Protein AF-A0AAW9E8E6-F1 (afdb_monomer_lite)

pLDDT: mean 83.87, std 21.39, range [33.47, 98.81]

Structure (mmCIF, N/CA/C/O backbone):
data_AF-A0AAW9E8E6-F1
#
_entry.id   AF-A0AAW9E8E6-F1
#
loop_
_atom_site.group_PDB
_atom_site.id
_atom_site.type_symbol
_atom_site.label_atom_id
_atom_site.label_alt_id
_atom_site.label_comp_id
_atom_site.label_asym_id
_atom_site.label_entity_id
_atom_site.label_seq_id
_atom_site.pdbx_PDB_ins_code
_atom_site.Cartn_x
_atom_site.Cartn_y
_atom_site.Cartn_z
_atom_site.occupancy
_atom_site.B_iso_or_equiv
_atom_site.auth_seq_id
_atom_site.auth_comp_id
_atom_site.auth_asym_id
_atom_site.auth_atom_id
_atom_site.pdbx_PDB_model_num
ATOM 1 N N . MET A 1 1 ? 44.674 -27.711 56.137 1.00 41.84 1 MET A N 1
ATOM 2 C CA . MET A 1 1 ? 44.128 -28.002 54.799 1.00 41.84 1 MET A CA 1
ATOM 3 C C . MET A 1 1 ? 43.607 -26.672 54.275 1.00 41.84 1 MET A C 1
ATOM 5 O O . MET A 1 1 ? 42.486 -26.298 54.580 1.00 41.84 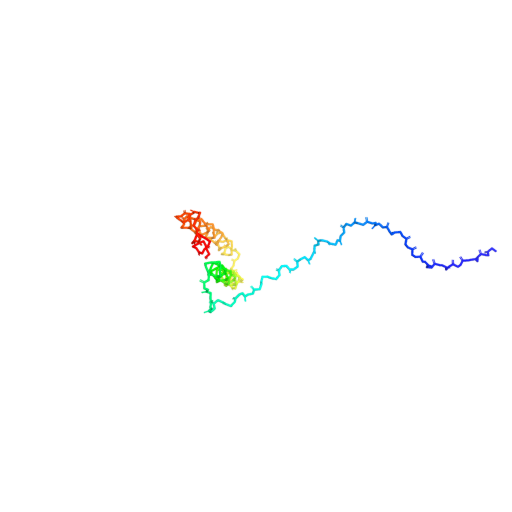1 MET A O 1
ATOM 9 N N . ASP A 1 2 ? 44.521 -25.773 53.901 1.00 38.00 2 ASP A N 1
ATOM 10 C CA . ASP A 1 2 ? 44.900 -25.542 52.490 1.00 38.00 2 ASP A CA 1
ATOM 11 C C . ASP A 1 2 ? 43.638 -25.296 51.646 1.00 38.00 2 ASP A C 1
ATOM 13 O O . ASP A 1 2 ? 42.858 -26.212 51.434 1.00 38.00 2 ASP A O 1
ATOM 17 N N . GLY A 1 3 ? 43.282 -24.084 51.219 1.00 33.47 3 GLY A N 1
ATOM 18 C CA . GLY A 1 3 ? 44.139 -23.043 50.664 1.00 33.47 3 GLY A CA 1
ATOM 19 C C . GLY A 1 3 ? 44.312 -23.290 49.166 1.00 33.47 3 GLY A C 1
ATOM 20 O O . GLY A 1 3 ? 45.154 -24.094 48.808 1.00 33.47 3 GLY A O 1
ATOM 21 N N . MET A 1 4 ? 43.523 -22.619 48.311 1.00 39.41 4 MET A N 1
ATOM 22 C CA . MET A 1 4 ? 43.893 -22.189 46.942 1.00 39.41 4 MET A CA 1
ATOM 23 C C . MET A 1 4 ? 42.683 -21.592 46.203 1.00 39.41 4 MET A C 1
ATOM 25 O O . MET A 1 4 ? 41.738 -22.289 45.867 1.00 39.41 4 MET A O 1
ATOM 29 N N . MET A 1 5 ? 42.615 -20.259 46.105 1.00 39.41 5 MET A N 1
ATOM 30 C CA . MET A 1 5 ? 42.936 -19.474 44.893 1.00 39.41 5 MET A CA 1
ATOM 31 C C . MET A 1 5 ? 41.901 -19.628 43.762 1.00 39.41 5 MET A C 1
ATOM 33 O O . MET A 1 5 ? 41.827 -20.652 43.099 1.00 39.41 5 MET A O 1
ATOM 37 N N . LYS A 1 6 ? 41.053 -18.614 43.526 1.00 50.44 6 LYS A N 1
ATOM 38 C CA . LYS A 1 6 ? 41.289 -17.566 42.503 1.00 50.44 6 LYS A CA 1
ATOM 39 C C . LYS A 1 6 ? 41.965 -18.120 41.244 1.00 50.44 6 LYS A C 1
ATOM 41 O O . LYS A 1 6 ? 43.171 -18.337 41.271 1.00 50.44 6 LYS A O 1
ATOM 46 N N . LYS A 1 7 ? 41.218 -18.199 40.137 1.00 43.47 7 LYS A N 1
ATOM 47 C CA . LYS A 1 7 ? 41.712 -17.957 38.771 1.00 43.47 7 LYS A CA 1
ATOM 48 C C . LYS A 1 7 ? 40.536 -17.781 37.806 1.00 43.47 7 LYS A C 1
ATOM 50 O O . LYS A 1 7 ? 39.852 -18.723 37.433 1.00 43.47 7 LYS A O 1
ATOM 55 N N . VAL A 1 8 ? 40.320 -16.524 37.433 1.00 51.59 8 VAL A N 1
ATOM 56 C CA . VAL A 1 8 ? 39.799 -16.131 36.120 1.00 51.59 8 VAL A CA 1
ATOM 57 C C . VAL A 1 8 ? 40.718 -16.750 35.053 1.00 51.59 8 VAL A C 1
ATOM 59 O O . VAL A 1 8 ? 41.926 -16.765 35.289 1.00 51.59 8 VAL A O 1
ATOM 62 N N . ILE A 1 9 ? 40.172 -17.240 33.927 1.00 46.50 9 ILE A N 1
ATOM 63 C CA . ILE A 1 9 ? 40.621 -16.992 32.531 1.00 46.50 9 ILE A CA 1
ATOM 64 C C . ILE A 1 9 ? 40.013 -18.017 31.537 1.00 46.50 9 ILE A C 1
ATOM 66 O O . ILE A 1 9 ? 40.286 -19.208 31.603 1.00 46.50 9 ILE A O 1
ATOM 70 N N . PHE A 1 10 ? 39.195 -17.463 30.631 1.00 39.72 10 PHE A N 1
ATOM 71 C CA . PHE A 1 10 ? 39.073 -17.644 29.170 1.00 39.72 10 PHE A CA 1
ATOM 72 C C . PHE A 1 10 ? 39.000 -19.028 28.473 1.00 39.72 10 PHE A C 1
ATOM 74 O O . PHE A 1 10 ? 39.915 -19.837 28.517 1.00 39.72 10 PHE A O 1
ATOM 81 N N . VAL A 1 11 ? 37.980 -19.087 27.596 1.00 47.81 11 VAL A N 1
ATOM 82 C CA . VAL A 1 11 ? 37.989 -19.561 26.190 1.00 47.81 11 VAL A CA 1
ATOM 83 C C . VAL A 1 11 ? 37.825 -21.057 25.921 1.00 47.81 11 VAL A C 1
ATOM 85 O O . VAL A 1 11 ? 38.761 -21.844 25.933 1.00 47.81 11 VAL A O 1
ATOM 88 N N . SER A 1 12 ? 36.617 -21.388 25.465 1.00 39.91 12 SER A N 1
ATOM 89 C CA . SER A 1 12 ? 36.402 -22.152 24.227 1.00 39.91 12 SER A CA 1
ATOM 90 C C . SER A 1 12 ? 35.195 -21.500 23.525 1.00 39.91 12 SER A C 1
ATOM 92 O O . SER A 1 12 ? 34.109 -21.428 24.082 1.00 39.91 12 SER A O 1
ATOM 94 N N . ALA A 1 13 ? 35.380 -20.678 22.490 1.00 49.22 13 ALA A N 1
ATOM 95 C CA . ALA A 1 13 ? 35.531 -21.096 21.096 1.00 49.22 13 ALA A CA 1
ATOM 96 C C . ALA A 1 13 ? 34.413 -22.054 20.633 1.00 49.22 13 ALA A C 1
ATOM 98 O O . ALA A 1 13 ? 34.687 -23.186 20.248 1.00 49.22 13 ALA A O 1
ATOM 99 N N . ILE A 1 14 ? 33.156 -21.592 20.642 1.00 52.97 14 ILE A N 1
ATOM 100 C CA . ILE A 1 14 ? 32.124 -22.157 19.761 1.00 52.97 14 ILE A CA 1
ATOM 101 C C . ILE A 1 14 ? 32.150 -21.326 18.481 1.00 52.97 14 ILE A C 1
ATOM 103 O O . ILE A 1 14 ? 31.665 -20.200 18.408 1.00 52.97 14 ILE A O 1
ATOM 107 N N . SER A 1 15 ? 32.861 -21.893 17.518 1.00 50.12 15 SER A N 1
ATOM 108 C CA . SER A 1 15 ? 33.043 -21.410 16.161 1.00 50.12 15 SER A CA 1
ATOM 109 C C . SER A 1 15 ? 31.702 -21.341 15.420 1.00 50.12 15 SER A C 1
ATOM 111 O O . SER A 1 15 ? 30.976 -22.330 15.392 1.00 50.12 15 SER A O 1
ATOM 113 N N . GLY A 1 16 ? 31.433 -20.198 14.782 1.00 45.59 16 GLY A N 1
ATOM 114 C CA . GLY A 1 16 ? 30.547 -20.070 13.620 1.00 45.59 16 GLY A CA 1
ATOM 115 C C . GLY A 1 16 ? 29.041 -20.029 13.896 1.00 45.59 16 GLY A C 1
ATOM 116 O O . GLY A 1 16 ? 28.432 -21.051 14.183 1.00 45.59 16 GLY A O 1
ATOM 117 N N . GLY A 1 17 ? 28.414 -18.865 13.674 1.00 47.19 17 GLY A N 1
ATOM 118 C CA . GLY A 1 17 ? 26.992 -18.859 13.307 1.00 47.19 17 GLY A CA 1
ATOM 119 C C . GLY A 1 17 ? 26.088 -17.729 13.794 1.00 47.19 17 GLY A C 1
ATOM 120 O O . GLY A 1 17 ? 24.890 -17.952 13.792 1.00 47.19 17 GLY A O 1
ATOM 121 N N . ILE A 1 18 ? 26.567 -16.543 14.196 1.00 56.12 18 ILE A N 1
ATOM 122 C CA . ILE A 1 18 ? 25.680 -15.367 14.372 1.00 56.12 18 ILE A CA 1
ATOM 123 C C . ILE A 1 18 ? 26.415 -14.074 13.974 1.00 56.12 18 ILE A C 1
ATOM 125 O O . ILE A 1 18 ? 26.721 -13.231 14.808 1.00 56.12 18 ILE A O 1
ATOM 129 N N . LEU A 1 19 ? 26.729 -13.915 12.686 1.00 50.19 19 LEU A N 1
ATOM 130 C CA . LEU A 1 19 ? 27.160 -12.629 12.107 1.00 50.19 19 LEU A CA 1
ATOM 131 C C . LEU A 1 19 ? 26.397 -12.331 10.805 1.00 50.19 19 LEU A C 1
ATOM 133 O O . LEU A 1 19 ? 26.998 -11.933 9.816 1.00 50.19 19 LEU A O 1
ATOM 137 N N . PHE A 1 20 ? 25.081 -12.575 10.769 1.00 59.41 20 PHE A N 1
ATOM 138 C CA . PHE A 1 20 ? 24.290 -12.360 9.546 1.00 59.41 20 PHE A CA 1
ATOM 139 C C . PHE A 1 20 ? 22.839 -11.910 9.779 1.00 59.41 20 PHE A C 1
ATOM 141 O O . PHE A 1 20 ? 21.947 -12.301 9.042 1.00 59.41 20 PHE A O 1
ATOM 148 N N . TRP A 1 21 ? 22.582 -11.062 10.778 1.00 51.38 21 TRP A N 1
ATOM 149 C CA . TRP A 1 21 ? 21.279 -10.388 10.906 1.00 51.38 21 TRP A CA 1
ATOM 150 C C . TRP A 1 21 ? 21.446 -8.958 11.407 1.00 51.38 21 TRP A C 1
ATOM 152 O O . TRP A 1 21 ? 21.038 -8.628 12.512 1.00 51.38 21 TRP A O 1
ATOM 162 N N . SER A 1 22 ? 22.100 -8.112 10.616 1.00 57.06 22 SER A N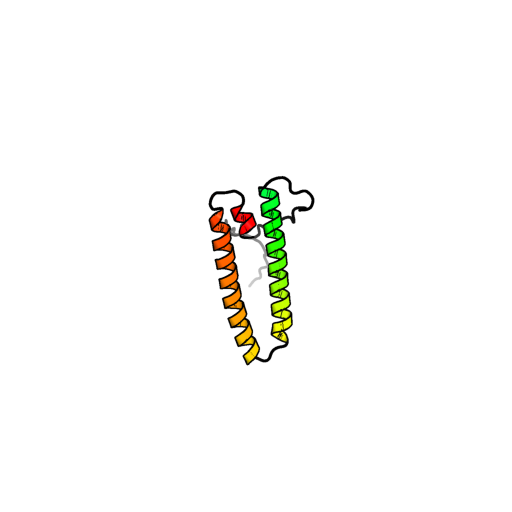 1
ATOM 163 C CA . SER A 1 22 ? 21.912 -6.653 10.648 1.00 57.06 22 SER A CA 1
ATOM 164 C C . SER A 1 22 ? 22.469 -6.060 9.356 1.00 57.06 22 SER A C 1
ATOM 166 O O . SER A 1 22 ? 23.383 -5.241 9.369 1.00 57.06 22 SER A O 1
ATOM 168 N N . ILE A 1 23 ? 21.939 -6.499 8.212 1.00 57.09 23 ILE A N 1
ATOM 169 C CA . ILE A 1 23 ? 21.968 -5.634 7.034 1.00 57.09 23 ILE A CA 1
ATOM 170 C C . ILE A 1 23 ? 20.822 -4.654 7.265 1.00 57.09 23 ILE A C 1
ATOM 172 O O . ILE A 1 23 ? 19.663 -4.969 7.001 1.00 57.09 23 ILE A O 1
ATOM 176 N N . HIS A 1 24 ? 21.130 -3.489 7.833 1.00 56.81 24 HIS A N 1
ATOM 177 C CA . HIS A 1 24 ? 20.256 -2.337 7.677 1.00 56.81 24 HIS A CA 1
ATOM 178 C C . HIS A 1 24 ? 20.338 -1.942 6.205 1.00 56.81 24 HIS A C 1
ATOM 180 O O . HIS A 1 24 ? 21.208 -1.170 5.812 1.00 56.81 24 HIS A O 1
ATOM 186 N N . LEU A 1 25 ? 19.473 -2.538 5.381 1.00 54.16 25 LEU A N 1
ATOM 187 C CA . LEU A 1 25 ? 19.186 -2.009 4.057 1.00 54.16 25 LEU A CA 1
ATOM 188 C C . LEU A 1 25 ? 18.472 -0.676 4.311 1.00 54.16 25 LEU A C 1
ATOM 190 O O . LEU A 1 25 ? 17.267 -0.640 4.548 1.00 54.16 25 LEU A O 1
ATOM 194 N N . GLN A 1 26 ? 19.236 0.408 4.408 1.00 51.53 26 GLN A N 1
ATOM 195 C CA . GLN A 1 26 ? 18.658 1.741 4.388 1.00 51.53 26 GLN A CA 1
ATOM 196 C C . GLN A 1 26 ? 18.281 1.996 2.933 1.00 51.53 26 GLN A C 1
ATOM 198 O O . GLN A 1 26 ? 19.150 2.070 2.070 1.00 51.53 26 GLN A O 1
ATOM 203 N N . ALA A 1 27 ? 16.981 2.010 2.643 1.00 57.03 27 ALA A N 1
ATOM 204 C CA . ALA A 1 27 ? 16.503 2.522 1.372 1.00 57.03 27 ALA A CA 1
ATOM 205 C C . ALA A 1 27 ? 16.817 4.023 1.362 1.00 57.03 27 ALA A C 1
ATOM 207 O O . ALA A 1 27 ? 16.171 4.796 2.069 1.00 57.03 27 ALA A O 1
ATOM 208 N N . ASP A 1 28 ? 17.857 4.419 0.630 1.00 59.38 28 ASP A N 1
ATOM 209 C CA . ASP A 1 28 ? 18.155 5.829 0.414 1.00 59.38 28 ASP A CA 1
ATOM 210 C C . ASP A 1 28 ? 16.945 6.490 -0.262 1.00 59.38 28 ASP A C 1
ATOM 212 O O . ASP A 1 28 ? 16.408 5.986 -1.253 1.00 59.38 28 ASP A O 1
ATOM 216 N N . ASN A 1 29 ? 16.482 7.614 0.294 1.00 68.50 29 ASN A N 1
ATOM 217 C CA . ASN A 1 29 ? 15.402 8.386 -0.305 1.00 68.50 29 ASN A CA 1
ATOM 218 C C . ASN A 1 29 ? 15.947 9.109 -1.550 1.00 68.50 29 ASN A C 1
ATOM 220 O O . ASN A 1 29 ? 16.557 10.172 -1.438 1.00 68.50 29 ASN A O 1
ATOM 224 N N . PHE A 1 30 ? 15.818 8.471 -2.716 1.00 80.19 30 PHE A N 1
ATOM 225 C CA . PHE A 1 30 ? 16.186 9.030 -4.017 1.00 80.19 30 PHE A CA 1
ATOM 226 C C . PHE A 1 30 ? 15.559 10.420 -4.248 1.00 80.19 30 PHE A C 1
ATOM 228 O O . PHE A 1 30 ? 14.390 10.647 -3.949 1.00 80.19 30 PHE A O 1
ATOM 235 N N . ASP A 1 31 ? 16.332 11.367 -4.795 1.00 86.38 31 ASP A N 1
ATOM 236 C CA . ASP A 1 31 ? 15.830 12.712 -5.102 1.00 86.38 31 ASP A CA 1
ATOM 237 C C . ASP A 1 31 ? 14.960 12.701 -6.365 1.00 86.38 31 ASP A C 1
ATOM 239 O O . ASP A 1 31 ? 15.440 12.835 -7.492 1.00 86.38 31 ASP A O 1
ATOM 243 N N . CYS A 1 32 ? 13.651 12.607 -6.157 1.00 91.38 32 CYS A N 1
ATOM 244 C CA . CYS A 1 32 ? 12.662 12.526 -7.226 1.00 91.38 32 CYS A CA 1
ATOM 245 C C . CYS A 1 32 ? 12.489 13.782 -8.079 1.00 91.38 32 CYS A C 1
ATOM 247 O O . CYS A 1 32 ? 11.736 13.755 -9.051 1.00 91.38 32 CYS A O 1
ATOM 249 N N . ARG A 1 33 ? 13.178 14.888 -7.771 1.00 89.19 33 ARG A N 1
ATOM 250 C CA . ARG A 1 33 ? 13.061 16.125 -8.560 1.00 89.19 33 ARG A CA 1
ATOM 251 C C . ARG A 1 33 ? 13.638 15.995 -9.968 1.00 89.19 33 ARG A C 1
ATOM 253 O O . ARG A 1 33 ? 13.215 16.740 -10.845 1.00 89.19 33 ARG A O 1
ATOM 260 N N . ASN A 1 34 ? 14.587 15.079 -10.171 1.00 89.00 34 ASN A N 1
ATOM 261 C CA . ASN A 1 34 ? 15.304 14.909 -11.438 1.00 89.00 34 ASN A CA 1
ATOM 262 C C . ASN A 1 34 ? 15.331 13.442 -11.901 1.00 89.00 34 ASN A C 1
ATOM 264 O O . ASN A 1 34 ? 16.332 13.000 -12.453 1.00 89.00 34 ASN A O 1
ATOM 268 N N . ALA A 1 35 ? 14.275 12.665 -11.640 1.00 91.31 35 ALA A N 1
ATOM 269 C CA . ALA A 1 35 ? 14.176 11.304 -12.167 1.00 91.31 35 ALA A CA 1
ATOM 270 C C . ALA A 1 35 ? 14.112 11.335 -13.707 1.00 91.31 35 ALA A C 1
ATOM 272 O O . ALA A 1 35 ? 13.208 11.953 -14.271 1.00 91.31 35 ALA A O 1
ATOM 273 N N . GLU A 1 36 ? 15.045 10.664 -14.385 1.00 91.88 36 GLU A N 1
ATOM 274 C CA . GLU A 1 36 ? 15.132 10.652 -15.853 1.00 91.88 36 GLU A CA 1
ATOM 275 C C . GLU A 1 36 ? 14.885 9.257 -16.429 1.00 91.88 36 GLU A C 1
ATOM 277 O O . GLU A 1 36 ? 14.255 9.099 -17.477 1.00 91.88 36 GLU A O 1
ATOM 282 N N . THR A 1 37 ? 15.372 8.221 -15.748 1.00 95.25 37 THR A N 1
ATOM 283 C CA . THR A 1 37 ? 15.198 6.838 -16.190 1.00 95.25 37 THR A CA 1
ATOM 284 C C . THR A 1 37 ? 13.899 6.250 -15.654 1.00 95.25 37 THR A C 1
ATOM 286 O O . THR A 1 37 ? 13.452 6.568 -14.556 1.00 95.25 37 THR A O 1
ATOM 289 N N . GLN A 1 38 ? 13.307 5.303 -16.384 1.00 94.94 38 GLN A N 1
ATOM 290 C CA . GLN A 1 38 ? 12.091 4.629 -15.920 1.00 94.94 38 GLN A CA 1
ATOM 291 C C . GLN A 1 38 ? 12.281 3.924 -14.568 1.00 94.94 38 GLN A C 1
ATOM 293 O O . GLN A 1 38 ? 11.344 3.851 -13.781 1.00 94.94 38 GLN A O 1
ATOM 298 N N . THR A 1 39 ? 13.489 3.438 -14.272 1.00 94.44 39 THR A N 1
ATOM 299 C CA . THR A 1 39 ? 13.820 2.856 -12.964 1.00 94.44 39 THR A CA 1
ATOM 300 C C . THR A 1 39 ? 13.721 3.893 -11.848 1.00 94.44 39 THR A C 1
ATOM 302 O O . THR A 1 39 ? 13.123 3.611 -10.815 1.00 94.44 39 THR A O 1
ATOM 305 N N . GLU A 1 40 ? 14.266 5.093 -12.057 1.00 94.50 40 GLU A N 1
ATOM 306 C CA . GLU A 1 40 ? 14.181 6.195 -11.090 1.00 94.50 40 GLU A CA 1
ATOM 307 C C . GLU A 1 40 ? 12.738 6.664 -10.918 1.00 94.50 40 GLU A 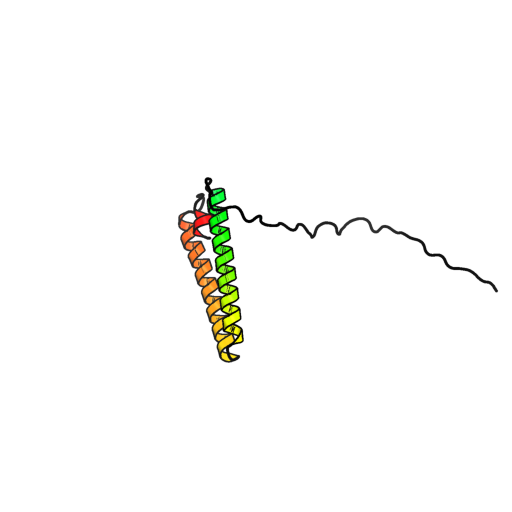C 1
ATOM 309 O O . GLU A 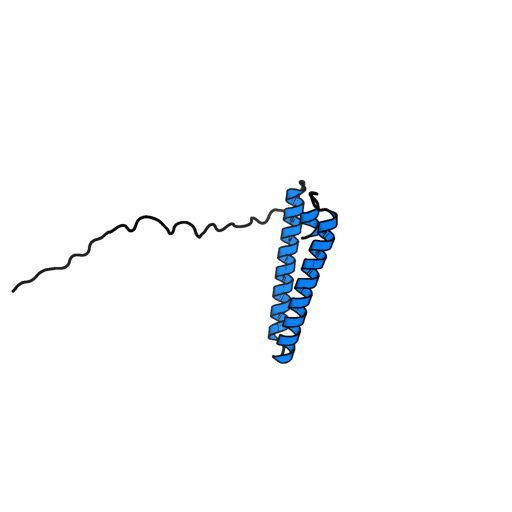1 40 ? 12.286 6.873 -9.797 1.00 94.50 40 GLU A O 1
ATOM 314 N N . ILE A 1 41 ? 11.978 6.758 -12.011 1.00 95.06 41 ILE A N 1
ATOM 315 C CA . ILE A 1 41 ? 10.570 7.145 -11.935 1.00 95.06 41 ILE A CA 1
ATOM 316 C C . ILE A 1 41 ? 9.756 6.077 -11.178 1.00 95.06 41 ILE A C 1
ATOM 318 O O . ILE A 1 41 ? 8.933 6.425 -10.334 1.00 95.06 41 ILE A O 1
ATOM 322 N N . ASN A 1 42 ? 10.015 4.784 -11.412 1.00 95.31 42 ASN A N 1
ATOM 323 C CA . ASN A 1 42 ? 9.381 3.694 -10.659 1.00 95.31 42 ASN A CA 1
ATOM 324 C C . ASN A 1 42 ? 9.731 3.764 -9.166 1.00 95.31 42 ASN A C 1
ATOM 326 O O . ASN A 1 42 ? 8.857 3.576 -8.324 1.00 95.31 42 ASN A O 1
ATOM 330 N N . GLN A 1 43 ? 10.990 4.064 -8.836 1.00 94.38 43 GLN A N 1
ATOM 331 C CA . GLN A 1 43 ? 11.427 4.250 -7.453 1.00 94.38 43 GLN A CA 1
ATOM 332 C C . GLN A 1 43 ? 10.682 5.413 -6.785 1.00 94.38 43 GLN A C 1
ATOM 334 O O . GLN A 1 43 ? 10.239 5.283 -5.648 1.00 94.38 43 GLN A O 1
ATOM 339 N N . CYS A 1 44 ? 10.503 6.523 -7.498 1.00 95.12 44 CYS A N 1
ATOM 340 C CA . CYS A 1 44 ? 9.778 7.686 -7.001 1.00 95.12 44 CYS A CA 1
ATOM 341 C C . CYS A 1 44 ? 8.290 7.429 -6.779 1.00 95.12 44 CYS A C 1
ATOM 343 O O . CYS A 1 44 ? 7.754 7.834 -5.751 1.00 95.12 44 CYS A O 1
ATOM 345 N N . ALA A 1 45 ? 7.634 6.728 -7.709 1.00 96.00 45 ALA A N 1
ATOM 346 C CA . ALA A 1 45 ? 6.243 6.317 -7.538 1.00 96.00 45 ALA A CA 1
ATOM 347 C C . ALA A 1 45 ? 6.090 5.432 -6.292 1.00 96.00 45 ALA A C 1
ATOM 349 O O . ALA A 1 45 ? 5.224 5.673 -5.456 1.00 96.00 45 ALA A O 1
ATOM 350 N N . TYR A 1 46 ? 7.003 4.476 -6.107 1.00 95.31 46 TYR A N 1
ATOM 351 C CA . TYR A 1 46 ? 7.006 3.610 -4.931 1.00 95.31 46 TYR A CA 1
ATOM 352 C C . TYR A 1 46 ? 7.243 4.379 -3.620 1.00 95.31 46 TYR A C 1
ATOM 354 O O . TYR A 1 46 ? 6.607 4.090 -2.611 1.00 95.31 46 TYR A O 1
ATOM 362 N N . GLN A 1 47 ? 8.120 5.384 -3.613 1.00 94.81 47 GLN A N 1
ATOM 363 C CA . GLN A 1 47 ? 8.342 6.221 -2.430 1.00 94.81 47 GLN A CA 1
ATOM 364 C C . GLN A 1 47 ? 7.112 7.055 -2.057 1.00 94.81 47 GLN A C 1
ATOM 366 O O . GLN A 1 47 ? 6.773 7.125 -0.875 1.00 94.81 47 GLN A O 1
ATOM 371 N N . ASP A 1 48 ? 6.435 7.661 -3.038 1.00 95.19 48 ASP A N 1
ATOM 372 C CA . ASP A 1 48 ? 5.191 8.401 -2.791 1.00 95.19 48 ASP A CA 1
ATOM 373 C C . ASP A 1 48 ? 4.093 7.462 -2.271 1.00 95.19 48 ASP A C 1
ATOM 375 O O . ASP A 1 48 ? 3.456 7.757 -1.258 1.00 95.19 48 ASP A O 1
ATOM 379 N N . PHE A 1 49 ? 3.956 6.275 -2.871 1.00 96.19 49 PHE A N 1
ATOM 380 C CA . PHE A 1 49 ? 3.065 5.223 -2.384 1.00 96.19 49 PHE A CA 1
ATOM 381 C C . PHE A 1 49 ? 3.316 4.886 -0.912 1.00 96.19 49 PHE A C 1
ATOM 383 O O . PHE A 1 49 ? 2.391 4.928 -0.098 1.00 96.19 49 PHE A O 1
ATOM 390 N N . GLN A 1 50 ? 4.571 4.604 -0.542 1.00 95.81 50 GLN A N 1
ATOM 391 C CA . GLN A 1 50 ? 4.936 4.291 0.840 1.00 95.81 50 GLN A CA 1
ATOM 392 C C . GLN A 1 50 ? 4.607 5.448 1.787 1.00 95.81 50 GLN A C 1
ATOM 394 O O . GLN A 1 50 ? 4.011 5.227 2.841 1.00 95.81 50 GLN A O 1
ATOM 399 N N . GLN A 1 51 ? 4.928 6.686 1.402 1.00 96.38 51 GLN A N 1
ATOM 400 C CA . GLN A 1 51 ? 4.607 7.864 2.204 1.00 96.38 51 GLN A CA 1
ATOM 401 C C . GLN A 1 51 ? 3.094 7.998 2.430 1.00 96.38 51 GLN A C 1
ATOM 403 O O . GLN A 1 51 ? 2.651 8.327 3.535 1.00 96.38 51 GLN A O 1
ATOM 408 N N . LYS A 1 52 ? 2.286 7.744 1.399 1.00 97.38 52 LYS A N 1
ATOM 409 C CA . LYS A 1 52 ? 0.824 7.831 1.478 1.00 97.38 52 LYS A CA 1
ATOM 410 C C . LYS A 1 52 ? 0.212 6.690 2.282 1.00 97.38 52 LYS A C 1
ATOM 412 O O . LYS A 1 52 ? -0.746 6.923 3.021 1.00 97.38 52 LYS A O 1
ATOM 417 N N . ASP A 1 53 ? 0.769 5.488 2.197 1.00 97.25 53 ASP A N 1
ATOM 418 C CA . ASP A 1 53 ? 0.344 4.352 3.016 1.00 97.25 53 ASP A CA 1
ATOM 419 C C . ASP A 1 53 ? 0.670 4.575 4.504 1.00 97.25 53 ASP A C 1
ATOM 421 O O . ASP A 1 53 ? -0.162 4.327 5.384 1.00 97.25 53 ASP A O 1
ATOM 425 N N . GLU A 1 54 ? 1.834 5.156 4.801 1.00 97.69 54 GLU A N 1
ATOM 426 C CA . GLU A 1 54 ? 2.185 5.584 6.155 1.00 97.69 54 GLU A CA 1
ATOM 427 C C . GLU A 1 54 ? 1.231 6.667 6.679 1.00 97.69 54 GLU A C 1
ATOM 429 O O . GLU A 1 54 ? 0.738 6.559 7.806 1.00 97.69 54 GLU A O 1
ATOM 434 N N . GLU A 1 55 ? 0.924 7.686 5.868 1.00 98.25 55 GLU A N 1
ATOM 435 C CA . GLU A 1 55 ? -0.037 8.745 6.207 1.00 98.25 55 GLU A CA 1
ATOM 436 C C . GLU A 1 55 ? -1.426 8.159 6.514 1.00 98.25 55 GLU A C 1
ATOM 438 O O . GLU A 1 55 ? -2.037 8.486 7.538 1.00 98.25 55 GLU A O 1
ATOM 443 N N . LEU A 1 56 ? -1.902 7.227 5.685 1.00 98.31 56 LEU A N 1
ATOM 444 C CA . LEU A 1 56 ? -3.154 6.508 5.906 1.00 98.31 56 LEU A CA 1
ATOM 445 C C . LEU A 1 56 ? -3.151 5.763 7.246 1.00 98.31 56 LEU A C 1
ATOM 447 O O . LEU A 1 56 ? -4.112 5.871 8.014 1.00 98.31 56 LEU A O 1
ATOM 451 N N . SER A 1 57 ? -2.085 5.014 7.537 1.00 97.75 57 SER A N 1
ATOM 452 C CA . SER A 1 57 ? -1.950 4.269 8.790 1.00 97.75 57 SER A CA 1
ATOM 453 C C . SER A 1 57 ? -1.980 5.209 9.997 1.00 97.75 57 SER A C 1
ATOM 455 O O . SER A 1 57 ? -2.709 4.968 10.964 1.00 97.75 57 SER A O 1
ATOM 457 N N . GLN A 1 58 ? -1.274 6.339 9.926 1.00 98.62 58 GLN A N 1
ATOM 458 C CA . GLN A 1 58 ? -1.279 7.353 10.980 1.00 98.62 58 GLN A CA 1
ATOM 459 C C . GLN A 1 58 ? -2.682 7.925 11.213 1.00 98.62 58 GLN A C 1
ATOM 461 O O . GLN A 1 58 ? -3.138 7.975 12.359 1.00 98.62 58 GLN A O 1
ATOM 466 N N . ILE A 1 59 ? -3.391 8.312 10.149 1.00 98.56 59 ILE A N 1
ATOM 467 C CA . ILE A 1 59 ? -4.761 8.839 10.237 1.00 98.56 59 ILE A CA 1
ATOM 468 C C . ILE A 1 59 ? -5.708 7.786 10.824 1.00 98.56 59 ILE A C 1
ATOM 470 O O . ILE A 1 59 ? -6.497 8.100 11.722 1.00 98.56 59 ILE A O 1
ATOM 474 N N . TYR A 1 60 ? -5.600 6.531 10.375 1.00 98.62 60 TYR A N 1
ATOM 475 C CA . TYR A 1 60 ? -6.368 5.413 10.919 1.00 98.62 60 TYR A CA 1
ATOM 476 C C . TYR A 1 60 ? -6.160 5.294 12.431 1.00 98.62 60 TYR A C 1
ATOM 478 O O . TYR A 1 60 ? -7.138 5.297 13.176 1.00 98.62 60 TYR A O 1
ATOM 486 N N . GLN A 1 61 ? -4.910 5.264 12.908 1.00 98.56 61 GLN A N 1
ATOM 487 C CA . GLN A 1 61 ? -4.610 5.134 14.338 1.00 98.56 61 GLN A CA 1
ATOM 488 C C . GLN A 1 61 ? -5.126 6.333 15.144 1.00 98.56 61 GLN A C 1
ATOM 490 O O . GLN A 1 61 ? -5.762 6.159 16.186 1.00 98.56 61 GLN A O 1
ATOM 495 N N . GLN A 1 62 ? -4.916 7.555 14.643 1.00 98.56 62 GLN A N 1
ATOM 496 C CA . GLN A 1 62 ? -5.394 8.783 15.285 1.00 98.56 62 GLN A CA 1
ATOM 497 C C . GLN A 1 62 ? -6.918 8.817 15.431 1.00 98.56 62 GLN A C 1
ATOM 499 O O . GLN A 1 62 ? -7.437 9.393 16.393 1.00 98.56 62 GLN A O 1
ATOM 504 N N . TYR A 1 63 ? -7.647 8.238 14.478 1.00 98.44 63 TYR A N 1
ATOM 505 C CA . TYR A 1 63 ? -9.097 8.127 14.557 1.00 98.44 63 TYR A CA 1
ATOM 506 C C . TYR A 1 63 ? -9.535 6.955 15.444 1.00 98.44 63 TYR A C 1
ATOM 508 O O . TYR A 1 63 ? -10.414 7.124 16.288 1.00 98.44 63 TYR A O 1
ATOM 516 N N . TYR A 1 64 ? -8.884 5.798 15.315 1.00 98.56 64 TYR A N 1
ATOM 517 C CA . TYR A 1 64 ? -9.211 4.556 16.018 1.00 98.56 64 TYR A CA 1
ATOM 518 C C . TYR A 1 64 ? -9.235 4.719 17.544 1.00 98.56 64 TYR A C 1
ATOM 520 O O . TYR A 1 64 ? -10.152 4.235 18.213 1.00 98.56 64 TYR A O 1
ATOM 528 N N . VAL A 1 65 ? -8.273 5.454 18.109 1.00 98.38 65 VAL A N 1
ATOM 529 C CA . VAL A 1 65 ? -8.181 5.684 19.564 1.00 98.38 65 VAL A CA 1
ATOM 530 C C . VAL A 1 65 ? -9.318 6.541 20.134 1.00 98.38 65 VAL A C 1
ATOM 532 O O . VAL A 1 65 ? -9.504 6.575 21.347 1.00 98.38 65 VAL A O 1
ATOM 535 N N . LYS A 1 66 ? -10.089 7.230 19.283 1.00 98.44 66 LYS A N 1
ATOM 536 C CA . LYS A 1 66 ? -11.217 8.090 19.687 1.00 98.44 66 LYS A CA 1
ATOM 537 C C . LYS A 1 66 ? -12.556 7.345 19.724 1.00 98.44 66 LYS A C 1
ATOM 539 O O . LYS A 1 66 ? -13.560 7.935 20.112 1.00 98.44 66 LYS A O 1
ATOM 544 N N . LEU A 1 67 ? -12.590 6.092 19.271 1.00 98.69 67 LEU A N 1
ATOM 545 C CA . LEU A 1 67 ? -13.810 5.303 19.107 1.00 98.69 67 LEU A CA 1
ATOM 546 C C . LEU A 1 67 ? -14.060 4.376 20.298 1.00 98.69 67 LEU A C 1
ATOM 548 O O . LEU A 1 67 ? -13.128 3.823 20.877 1.00 98.69 67 LEU A O 1
ATOM 552 N N . GLU A 1 68 ? -15.330 4.127 20.611 1.00 98.69 68 GLU A N 1
ATOM 553 C CA . GLU A 1 68 ? -15.719 3.044 21.509 1.00 98.69 68 GLU A CA 1
ATOM 554 C C . GLU A 1 68 ? -15.487 1.660 20.874 1.00 98.69 68 GLU A C 1
ATOM 556 O O . GLU A 1 68 ? -15.486 1.509 19.649 1.00 98.69 68 GLU A O 1
ATOM 561 N N . THR A 1 69 ? -15.355 0.618 21.703 1.00 98.56 69 THR A N 1
ATOM 562 C CA . THR A 1 69 ? -14.952 -0.741 21.285 1.00 98.56 69 THR A CA 1
ATOM 563 C C . THR A 1 69 ? -15.751 -1.292 20.102 1.00 98.56 69 THR A C 1
ATOM 565 O O . THR A 1 69 ? -15.178 -1.868 19.179 1.00 98.56 69 THR A O 1
ATOM 568 N N . LYS A 1 70 ? -17.077 -1.099 20.086 1.00 98.56 70 LYS A N 1
ATOM 569 C CA . LYS A 1 70 ? -17.921 -1.586 18.985 1.00 98.56 70 LYS A CA 1
ATOM 570 C C . LYS A 1 70 ? -17.548 -0.921 17.656 1.00 98.56 70 LYS A C 1
ATOM 572 O O . LYS A 1 70 ? -17.466 -1.596 16.634 1.00 98.56 70 LYS A O 1
ATOM 577 N N . ARG A 1 71 ? -17.302 0.391 17.667 1.00 98.69 71 ARG A N 1
ATOM 578 C CA . ARG A 1 71 ? -16.913 1.140 16.467 1.00 98.69 71 ARG A CA 1
ATOM 579 C C . ARG A 1 71 ? -15.477 0.869 16.050 1.00 98.69 71 ARG A C 1
ATOM 581 O O . ARG A 1 71 ? -15.214 0.836 14.855 1.00 98.69 71 ARG A O 1
ATOM 588 N N . GLN A 1 72 ? -14.578 0.610 16.997 1.00 98.81 72 GLN A N 1
ATOM 589 C CA . GLN A 1 72 ? -13.222 0.142 16.703 1.00 98.81 72 GLN A CA 1
ATOM 590 C C . GLN A 1 72 ? -13.236 -1.160 15.896 1.00 98.81 72 GLN A C 1
ATOM 592 O O . GLN A 1 72 ? -12.614 -1.230 14.841 1.00 98.81 72 GLN A O 1
ATOM 597 N N . GLN A 1 73 ? -14.009 -2.157 16.334 1.00 98.69 73 GLN A N 1
ATOM 598 C CA . GLN A 1 73 ? -14.147 -3.431 15.618 1.00 98.69 73 GLN A CA 1
ATOM 599 C C . GLN A 1 73 ? -14.718 -3.242 14.206 1.00 98.69 73 GLN A C 1
ATOM 601 O O . GLN A 1 73 ? -14.227 -3.835 13.247 1.00 98.69 73 GLN A O 1
ATOM 606 N N . GLN A 1 74 ? -15.733 -2.385 14.064 1.00 98.75 74 GLN A N 1
ATOM 607 C CA . GLN A 1 74 ? -16.318 -2.061 12.761 1.00 98.75 74 GLN A CA 1
ATOM 608 C C . GLN A 1 74 ? -15.312 -1.369 11.835 1.00 98.75 74 GLN A C 1
ATOM 610 O O . GLN A 1 74 ? -15.195 -1.752 10.673 1.00 98.75 74 GLN A O 1
ATOM 615 N N . LEU A 1 75 ? -14.571 -0.382 12.346 1.00 98.75 75 LEU A N 1
ATOM 616 C CA . LEU A 1 75 ? -13.557 0.338 11.581 1.00 98.75 75 LEU A CA 1
ATOM 617 C C . LEU A 1 75 ? -12.409 -0.586 11.168 1.00 98.75 75 LEU A C 1
ATOM 619 O O . LEU A 1 75 ? -11.994 -0.545 10.017 1.00 98.75 75 LEU A O 1
ATOM 623 N N . GLN A 1 76 ? -11.928 -1.441 12.072 1.00 98.69 76 GLN A N 1
ATOM 624 C CA . GLN A 1 76 ? -10.878 -2.410 11.768 1.00 98.69 76 GLN A CA 1
ATOM 625 C C . GLN A 1 76 ? -11.301 -3.345 10.630 1.00 98.69 76 GLN A C 1
ATOM 627 O O . GLN A 1 76 ? -10.530 -3.580 9.701 1.00 98.69 76 GLN A O 1
ATOM 632 N N . HIS A 1 77 ? -12.536 -3.854 10.676 1.00 98.75 77 HIS A N 1
ATOM 633 C CA . HIS A 1 77 ? -13.052 -4.719 9.621 1.00 98.75 77 HIS A CA 1
ATOM 634 C C . HIS A 1 77 ? -13.186 -3.974 8.286 1.00 98.75 77 HIS A C 1
ATOM 636 O O . HIS A 1 77 ? -12.712 -4.463 7.262 1.00 98.75 77 HIS A O 1
ATOM 642 N N . ALA A 1 78 ? -13.768 -2.771 8.302 1.00 98.75 78 ALA A N 1
ATOM 643 C CA . ALA A 1 78 ? -13.910 -1.943 7.108 1.00 98.75 78 ALA A CA 1
ATOM 644 C C . ALA A 1 78 ? -12.549 -1.600 6.480 1.00 98.75 78 ALA A C 1
ATOM 646 O O . ALA A 1 78 ? -12.380 -1.756 5.273 1.00 98.75 78 ALA A O 1
ATOM 647 N N . GLN A 1 79 ? -11.566 -1.208 7.297 1.00 98.75 79 GLN A N 1
ATOM 648 C CA . GLN A 1 79 ? -10.214 -0.894 6.841 1.00 98.75 79 GLN A CA 1
ATOM 649 C C . GLN A 1 79 ? -9.534 -2.116 6.224 1.00 98.75 79 GLN A C 1
ATOM 651 O O . GLN A 1 79 ? -8.933 -2.008 5.160 1.00 98.75 79 GLN A O 1
ATOM 656 N N . SER A 1 80 ? -9.655 -3.288 6.855 1.00 98.56 80 SER A N 1
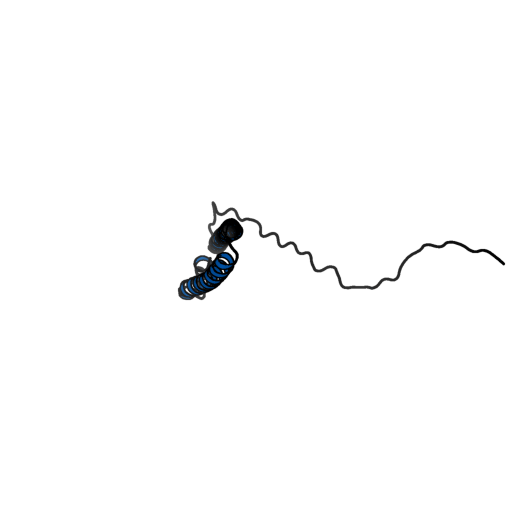ATOM 657 C CA . SER A 1 80 ? -9.087 -4.529 6.323 1.00 98.56 80 SER A CA 1
ATOM 658 C C . SER A 1 80 ? -9.640 -4.866 4.939 1.00 98.56 80 SER A C 1
ATOM 660 O O . SER A 1 80 ? -8.868 -5.207 4.049 1.00 98.56 80 SER A O 1
ATOM 662 N N . VAL A 1 81 ? -10.959 -4.762 4.748 1.00 98.81 81 VAL A N 1
ATOM 663 C CA . VAL A 1 81 ? -11.600 -5.037 3.452 1.00 98.81 81 VAL A CA 1
ATOM 664 C C . VAL A 1 81 ? -11.198 -3.995 2.410 1.00 98.81 81 VAL A C 1
ATOM 666 O O . VAL A 1 81 ? -10.927 -4.348 1.264 1.00 98.81 81 VAL A O 1
ATOM 669 N N . TRP A 1 82 ? -11.118 -2.722 2.801 1.00 98.69 82 TRP A N 1
ATOM 670 C CA . TRP A 1 82 ? -10.679 -1.651 1.911 1.00 98.69 82 TRP A CA 1
ATOM 671 C C . TRP A 1 82 ? -9.234 -1.847 1.433 1.00 98.69 82 TRP A C 1
ATOM 673 O O . TRP A 1 82 ? -8.983 -1.687 0.242 1.00 98.69 82 TRP A O 1
ATOM 683 N N . MET A 1 83 ? -8.311 -2.262 2.311 1.00 98.38 83 MET A N 1
ATOM 684 C CA . MET A 1 83 ? -6.924 -2.555 1.916 1.00 98.38 83 MET A CA 1
ATOM 685 C C . MET A 1 83 ? -6.871 -3.689 0.891 1.00 98.38 83 MET A C 1
ATOM 687 O O . MET A 1 83 ? -6.239 -3.541 -0.147 1.00 98.38 83 MET A O 1
ATOM 691 N N . THR A 1 84 ? -7.612 -4.779 1.119 1.00 98.50 84 THR A N 1
ATOM 692 C CA . THR A 1 84 ? -7.704 -5.871 0.138 1.00 98.50 84 THR A CA 1
ATOM 693 C C . THR A 1 84 ? -8.252 -5.392 -1.204 1.00 98.50 84 THR A C 1
ATOM 695 O O . THR A 1 84 ? -7.705 -5.741 -2.244 1.00 98.50 84 THR A O 1
ATOM 698 N N . PHE A 1 85 ? -9.320 -4.591 -1.201 1.00 98.56 85 PHE A N 1
ATOM 699 C CA . PHE A 1 85 ? -9.868 -4.020 -2.431 1.00 98.56 85 PHE A CA 1
ATOM 700 C C . PHE A 1 85 ? -8.841 -3.147 -3.161 1.00 98.56 85 PHE A C 1
ATOM 702 O O . PHE A 1 85 ? -8.658 -3.319 -4.363 1.00 98.56 85 PHE A O 1
ATOM 709 N N . ARG A 1 86 ? -8.166 -2.243 -2.442 1.00 98.19 86 ARG A N 1
ATOM 710 C CA . ARG A 1 86 ? -7.133 -1.365 -2.998 1.00 98.19 86 ARG A CA 1
ATOM 711 C C . ARG A 1 86 ? -6.031 -2.184 -3.658 1.00 98.19 86 ARG A C 1
ATOM 713 O O . ARG A 1 86 ? -5.763 -1.971 -4.831 1.00 98.19 86 ARG A O 1
ATOM 720 N N . ASP A 1 87 ? -5.445 -3.134 -2.934 1.00 97.88 87 ASP A N 1
ATOM 721 C CA . ASP A 1 87 ? -4.301 -3.909 -3.422 1.00 97.88 87 ASP A CA 1
ATOM 722 C C . ASP A 1 87 ? -4.686 -4.752 -4.654 1.00 97.88 87 ASP A C 1
ATOM 724 O O . ASP A 1 87 ? -3.947 -4.805 -5.635 1.00 97.88 87 ASP A O 1
ATOM 728 N N . LEU A 1 88 ? -5.888 -5.346 -4.654 1.00 98.62 88 LEU A N 1
ATOM 729 C CA . LEU A 1 88 ? -6.419 -6.065 -5.818 1.00 98.62 88 LEU A CA 1
ATOM 730 C C . LEU A 1 88 ? -6.686 -5.138 -7.010 1.00 98.62 88 LEU A C 1
ATOM 732 O O . LEU A 1 88 ? -6.438 -5.525 -8.149 1.00 98.62 88 LEU A O 1
ATOM 736 N N . SER A 1 89 ? -7.193 -3.930 -6.762 1.00 98.38 89 SER A N 1
ATOM 737 C CA . SER A 1 89 ? -7.432 -2.938 -7.809 1.00 98.38 89 SER A CA 1
ATOM 738 C C . SER A 1 89 ? -6.115 -2.461 -8.420 1.00 98.38 89 SER A C 1
ATOM 740 O O . SER A 1 89 ? -5.992 -2.460 -9.639 1.00 98.38 89 SER A O 1
ATOM 742 N N . CYS A 1 90 ? -5.118 -2.115 -7.599 1.00 97.69 90 CYS A N 1
ATOM 743 C CA . CYS A 1 90 ? -3.791 -1.709 -8.068 1.00 97.69 90 CYS A CA 1
ATOM 744 C C . CYS A 1 90 ? -3.122 -2.819 -8.888 1.00 97.69 90 CYS A C 1
ATOM 746 O O . CYS A 1 90 ? -2.563 -2.546 -9.948 1.00 97.69 90 CYS A O 1
ATOM 748 N N . GLN A 1 91 ? -3.235 -4.080 -8.454 1.00 98.06 91 GLN A N 1
ATOM 749 C CA . GLN A 1 91 ? -2.734 -5.217 -9.227 1.00 98.06 91 GLN A CA 1
ATOM 750 C C . GLN A 1 91 ? -3.423 -5.331 -10.591 1.00 98.06 91 GLN A C 1
ATOM 752 O O . GLN A 1 91 ? -2.746 -5.457 -11.607 1.00 98.06 91 GLN A O 1
ATOM 757 N N . TYR A 1 92 ? -4.756 -5.259 -10.622 1.00 98.44 92 TYR A N 1
ATOM 758 C CA . TYR A 1 92 ? -5.526 -5.339 -11.863 1.00 98.44 92 TYR A CA 1
ATOM 759 C C . TYR A 1 92 ? -5.140 -4.233 -12.861 1.00 98.44 92 TYR A C 1
ATOM 761 O O . TYR A 1 92 ? -4.963 -4.511 -14.046 1.00 98.44 92 TYR A O 1
ATOM 769 N N . GLU A 1 93 ? -4.970 -2.994 -12.389 1.00 98.06 93 GLU A N 1
ATOM 770 C CA . GLU A 1 93 ? -4.541 -1.868 -13.231 1.00 98.06 93 GLU A CA 1
ATOM 771 C C . GLU A 1 93 ? -3.100 -2.058 -13.741 1.00 98.06 93 GLU A C 1
ATOM 773 O O . GLU A 1 93 ? -2.808 -1.827 -14.918 1.00 98.06 93 GLU A O 1
ATOM 778 N N . ALA A 1 94 ? -2.190 -2.529 -12.882 1.00 98.06 94 ALA A N 1
ATOM 779 C CA . ALA A 1 94 ? -0.798 -2.783 -13.247 1.00 98.06 94 ALA A CA 1
ATOM 780 C C . ALA A 1 94 ? -0.645 -3.934 -14.257 1.00 98.06 94 ALA A C 1
ATOM 782 O O . ALA A 1 94 ? 0.226 -3.875 -15.131 1.00 98.06 94 ALA A O 1
ATOM 783 N N . ASP A 1 95 ? -1.506 -4.952 -14.182 1.00 98.06 95 ASP A N 1
ATOM 784 C CA . ASP A 1 95 ? -1.487 -6.120 -15.069 1.00 98.06 95 ASP A CA 1
ATOM 785 C C . ASP A 1 95 ? -1.733 -5.755 -16.538 1.00 98.06 95 ASP A C 1
ATOM 787 O O . ASP A 1 95 ? -1.219 -6.432 -17.432 1.00 98.06 95 ASP A O 1
ATOM 791 N N . TYR A 1 96 ? -2.419 -4.641 -16.821 1.00 97.50 96 TYR A N 1
ATOM 792 C CA . TYR A 1 96 ? -2.531 -4.120 -18.189 1.00 97.50 96 TYR A CA 1
ATOM 793 C C . TYR A 1 96 ? -1.155 -3.854 -18.833 1.00 97.50 96 TYR A C 1
ATOM 795 O O . TYR A 1 96 ? -0.997 -3.951 -20.051 1.00 97.50 96 TYR A O 1
ATOM 803 N N . TYR A 1 97 ? -0.139 -3.566 -18.017 1.00 97.25 97 TYR A N 1
ATOM 804 C CA . TYR A 1 97 ? 1.229 -3.267 -18.437 1.00 97.25 97 TYR A CA 1
ATOM 805 C C . TYR A 1 97 ? 2.209 -4.418 -18.170 1.00 97.25 97 TYR A C 1
ATOM 807 O O . TYR A 1 97 ? 3.424 -4.199 -18.197 1.00 97.25 97 TYR A O 1
ATOM 815 N N . GLN A 1 98 ? 1.719 -5.631 -17.892 1.00 95.62 98 GLN A N 1
ATOM 816 C CA . GLN A 1 98 ? 2.551 -6.768 -17.501 1.00 95.62 98 GLN A CA 1
ATOM 817 C C . GLN A 1 98 ? 3.718 -7.006 -18.479 1.00 95.62 98 GLN A C 1
ATOM 819 O O . GLN A 1 98 ? 3.550 -7.065 -19.696 1.00 95.62 98 GLN A O 1
ATOM 824 N N . GLY A 1 99 ? 4.928 -7.153 -17.930 1.00 93.62 99 GLY A N 1
ATOM 825 C CA . GLY A 1 99 ? 6.167 -7.319 -18.703 1.00 93.62 99 GLY A CA 1
ATOM 826 C C . GLY A 1 99 ? 6.757 -6.014 -19.255 1.00 93.62 99 GLY A C 1
ATOM 827 O O . GLY A 1 99 ? 7.884 -6.018 -19.747 1.00 93.62 99 GLY A O 1
ATOM 828 N N . GLY A 1 100 ? 6.032 -4.900 -19.142 1.00 96.81 100 GLY A N 1
ATOM 829 C CA . GLY A 1 100 ? 6.499 -3.558 -19.459 1.00 96.81 100 GLY A CA 1
ATOM 830 C C . GLY A 1 100 ? 7.077 -2.833 -18.245 1.00 96.81 100 GLY A C 1
ATOM 831 O O . GLY A 1 100 ? 6.801 -3.149 -17.090 1.00 96.81 100 GLY A O 1
ATOM 832 N N . SER A 1 101 ? 7.865 -1.795 -18.514 1.00 95.81 101 SER A N 1
ATOM 833 C CA . SER A 1 101 ? 8.531 -0.999 -17.481 1.00 95.81 101 SER A CA 1
ATOM 834 C C . SER A 1 101 ? 7.598 -0.052 -16.713 1.00 95.81 101 SER A C 1
ATOM 836 O O . SER A 1 101 ? 8.022 0.513 -15.709 1.00 95.81 101 SER A O 1
ATOM 838 N N . LEU A 1 102 ? 6.349 0.105 -17.173 1.00 95.25 102 LEU A N 1
ATOM 839 C CA . LEU A 1 102 ? 5.303 0.903 -16.522 1.00 95.25 102 LEU A CA 1
ATOM 840 C C . LEU A 1 102 ? 4.576 0.150 -15.402 1.00 95.25 102 LEU A C 1
ATOM 842 O O . LEU A 1 102 ? 4.066 0.794 -14.493 1.00 95.25 102 LEU A O 1
ATOM 846 N N . ALA A 1 103 ? 4.537 -1.188 -15.428 1.00 97.44 103 ALA A N 1
ATOM 847 C CA . ALA A 1 103 ? 3.764 -1.960 -14.450 1.00 97.44 103 ALA A CA 1
ATOM 848 C C . ALA A 1 103 ? 4.117 -1.643 -12.979 1.00 97.44 103 ALA A C 1
ATOM 850 O O . ALA A 1 103 ? 3.192 -1.439 -12.196 1.00 97.44 103 ALA A O 1
ATOM 851 N N . PRO A 1 104 ? 5.403 -1.518 -12.580 1.00 95.12 104 PRO A N 1
ATOM 852 C CA . PRO A 1 104 ? 5.742 -1.188 -11.195 1.00 95.12 104 PRO A CA 1
ATOM 853 C C . PRO A 1 104 ? 5.258 0.202 -10.778 1.00 95.12 104 PRO A C 1
ATOM 855 O O . PRO A 1 104 ? 4.764 0.361 -9.670 1.00 95.12 104 PRO A O 1
ATOM 858 N N . MET A 1 105 ? 5.359 1.194 -11.669 1.00 95.25 105 MET A N 1
ATOM 859 C CA . MET A 1 105 ? 4.848 2.545 -11.424 1.00 95.25 105 MET A CA 1
ATOM 860 C C . MET A 1 105 ? 3.331 2.554 -11.258 1.00 95.25 105 MET A C 1
ATOM 862 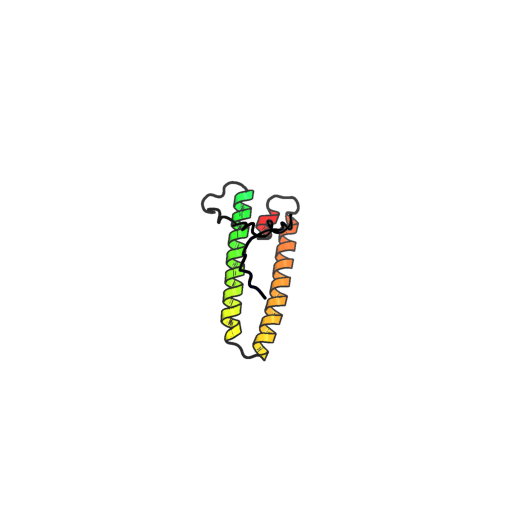O O . MET A 1 105 ? 2.841 3.286 -10.421 1.00 95.25 105 MET A O 1
ATOM 866 N N . VAL A 1 106 ? 2.592 1.775 -12.051 1.00 97.06 106 VAL A N 1
ATOM 867 C CA . VAL A 1 106 ? 1.119 1.754 -11.996 1.00 97.06 106 VAL A CA 1
ATOM 868 C C . VAL A 1 106 ? 0.599 1.043 -10.746 1.00 97.06 106 VAL A C 1
ATOM 870 O O . VAL A 1 106 ? -0.470 1.382 -10.249 1.00 97.06 106 VAL A O 1
ATOM 873 N N . TYR A 1 107 ? 1.341 0.056 -10.240 1.00 97.00 107 TYR A N 1
ATOM 874 C CA . TYR A 1 107 ? 1.001 -0.606 -8.980 1.00 97.00 107 TYR A CA 1
ATOM 875 C C . TYR A 1 107 ? 1.206 0.310 -7.765 1.00 97.00 107 TYR A C 1
ATOM 877 O O . TYR A 1 107 ? 0.490 0.175 -6.772 1.00 97.00 107 TYR A O 1
ATOM 885 N N . SER A 1 108 ? 2.223 1.173 -7.849 1.00 91.19 108 SER A N 1
ATOM 886 C CA . SER A 1 108 ? 2.644 2.100 -6.795 1.00 91.19 108 SER A CA 1
ATOM 887 C C . SER A 1 108 ? 1.655 3.256 -6.676 1.00 91.19 108 SER A C 1
ATOM 889 O O . SER A 1 108 ? 1.094 3.441 -5.578 1.00 91.19 108 SER A O 1
#

InterPro domains:
  IPR009739 Lysozyme inhibitor LprI-like, N-terminal [PF07007] (32-108)

Sequence (108 aa):
MDGMMKKVIFVSAISGGILFWSIHLQADNFDCRNAETQTEINQCAYQDFQQKDEELSQIYQQYYVKLETKRQQQLQHAQSVWMTFRDLSCQYEADYYQGGSLAPMVYS

Radius of gyration: 26.07 Å; chains: 1; bounding box: 63×44×74 Å

Foldseek 3Di:
DDDDDDDDDDDDDPDDDPPPPDPPPPPPPDDLPDDDDLVSLLSVLVVVVVVVVVVVVVVLVVVLVVDDPVVNVVSVVVVVVVVVVLQVVLQVQLVVQPPHSCSSSSSD

Secondary structure (DSSP, 8-state):
---------------S----S----------GGG--SHHHHHHHHHHHHHHHHHHHHHHHHHHHTTS-HHHHHHHHHHHHHHHHHHHHHHHHHHHTTTTSTTHHHHH-

Organism: Klebsiella aerogenes (NCBI:txid548)